Protein AF-A0A373DC33-F1 (afdb_monomer)

Solvent-accessible surface area (backbone atoms only — not comparable to full-atom values): 5002 Å² total; per-residue (Å²): 136,84,75,91,76,71,72,55,47,63,66,56,53,28,50,52,36,42,74,72,74,37,50,45,42,78,53,97,92,30,34,32,36,43,33,72,70,77,43,73,69,56,50,53,50,54,50,47,56,36,48,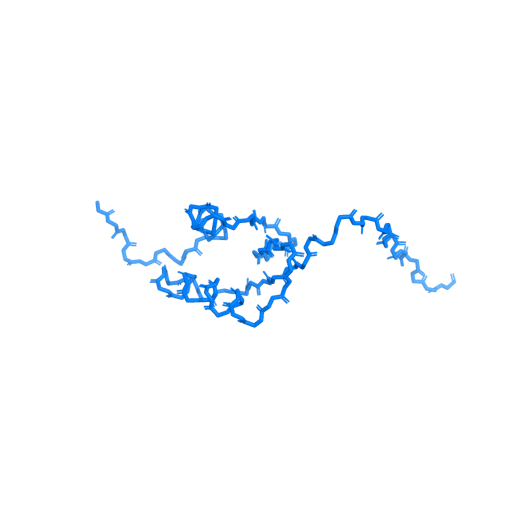75,66,56,38,85,68,75,68,49,76,43,59,49,60,97,63,88,70,82,77,81,76,71,92,65,78,89,129

Structure (mmCIF, N/CA/C/O backbone):
data_AF-A0A373DC33-F1
#
_entry.id   AF-A0A373DC33-F1
#
loop_
_atom_site.group_PDB
_atom_site.id
_atom_site.type_symbol
_atom_site.label_atom_id
_atom_site.label_alt_id
_atom_site.label_comp_id
_atom_site.label_asym_id
_atom_site.label_entity_id
_atom_site.label_seq_id
_atom_site.pdbx_PDB_ins_code
_atom_site.Cartn_x
_atom_site.Cartn_y
_atom_site.Cartn_z
_atom_site.occupancy
_atom_site.B_iso_or_equiv
_atom_site.auth_seq_id
_atom_site.auth_comp_id
_atom_site.auth_asym_id
_atom_site.auth_atom_id
_atom_site.pdbx_PDB_model_num
ATOM 1 N N . MET A 1 1 ? 4.109 -0.938 -26.059 1.00 42.72 1 MET A N 1
ATOM 2 C CA . MET A 1 1 ? 4.779 -2.204 -25.686 1.00 42.72 1 MET A CA 1
ATOM 3 C C . MET A 1 1 ? 5.107 -2.130 -24.203 1.00 42.72 1 MET A C 1
ATOM 5 O O . MET A 1 1 ? 6.015 -1.395 -23.849 1.00 42.72 1 MET A O 1
ATOM 9 N N . TYR A 1 2 ? 4.357 -2.807 -23.331 1.00 41.66 2 TYR A N 1
ATOM 10 C CA . TYR A 1 2 ? 4.712 -2.880 -21.909 1.00 41.66 2 TYR A CA 1
ATOM 11 C C . TYR A 1 2 ? 5.727 -4.011 -21.746 1.00 41.66 2 TYR A C 1
ATOM 13 O O . TYR A 1 2 ? 5.403 -5.177 -21.982 1.00 41.66 2 TYR A O 1
ATOM 21 N N . LYS A 1 3 ? 6.984 -3.664 -21.449 1.00 50.38 3 LYS A N 1
ATOM 22 C CA . LYS A 1 3 ? 8.052 -4.642 -21.230 1.00 50.38 3 LYS A CA 1
ATOM 23 C C . LYS A 1 3 ? 7.728 -5.463 -19.983 1.00 50.38 3 LYS A C 1
ATOM 25 O O . LYS A 1 3 ? 7.830 -5.005 -18.851 1.00 50.38 3 LYS A O 1
ATOM 30 N N . LYS A 1 4 ? 7.335 -6.709 -20.225 1.00 46.56 4 LYS A N 1
ATOM 31 C CA . LYS A 1 4 ? 7.127 -7.769 -19.241 1.00 46.56 4 LYS A CA 1
ATOM 32 C C . LYS A 1 4 ? 8.486 -8.124 -18.617 1.00 46.56 4 LYS A C 1
ATOM 34 O O . LYS A 1 4 ? 9.192 -8.966 -19.158 1.00 46.56 4 LYS A O 1
ATOM 39 N N . GLY A 1 5 ? 8.888 -7.446 -17.539 1.00 50.59 5 GLY A N 1
ATOM 40 C CA . GLY A 1 5 ? 10.122 -7.793 -16.818 1.00 50.59 5 GLY A CA 1
ATOM 41 C C . GLY A 1 5 ? 10.785 -6.695 -15.985 1.00 50.59 5 GLY A C 1
ATOM 42 O O . GLY A 1 5 ? 11.631 -7.022 -15.155 1.00 50.59 5 GLY A O 1
ATOM 43 N N . GLU A 1 6 ? 10.415 -5.424 -16.139 1.00 54.41 6 GLU A N 1
ATOM 44 C CA . GLU A 1 6 ? 10.896 -4.392 -15.216 1.00 54.41 6 GLU A CA 1
ATOM 45 C C . GLU A 1 6 ? 10.128 -4.529 -13.900 1.00 54.41 6 GLU A C 1
ATOM 47 O O . GLU A 1 6 ? 8.923 -4.293 -13.832 1.00 54.41 6 GLU A O 1
ATOM 52 N N . LYS A 1 7 ? 10.817 -5.001 -12.852 1.00 63.19 7 LYS A N 1
ATOM 53 C CA . LYS A 1 7 ? 10.308 -4.933 -11.479 1.00 63.19 7 LYS A CA 1
ATOM 54 C C . LYS A 1 7 ? 9.844 -3.499 -11.250 1.00 63.19 7 LYS A C 1
ATOM 56 O O . LYS A 1 7 ? 10.659 -2.589 -11.363 1.00 63.19 7 LYS A O 1
ATOM 61 N N . MET A 1 8 ? 8.559 -3.320 -10.953 1.00 71.62 8 MET A N 1
ATOM 62 C CA . MET A 1 8 ? 7.970 -2.002 -10.751 1.00 71.62 8 MET A CA 1
ATOM 63 C C . MET A 1 8 ? 8.838 -1.166 -9.804 1.00 71.62 8 MET A C 1
ATOM 65 O O . MET A 1 8 ? 9.131 -1.586 -8.679 1.00 71.62 8 MET A O 1
ATOM 69 N N . SER A 1 9 ? 9.273 0.001 -10.277 1.00 81.56 9 SER A N 1
ATOM 70 C CA . SER A 1 9 ? 10.107 0.907 -9.494 1.00 81.56 9 SER A CA 1
ATOM 71 C C . SER A 1 9 ? 9.324 1.493 -8.321 1.00 81.56 9 SER A C 1
ATOM 73 O O . SER A 1 9 ? 8.098 1.590 -8.328 1.00 81.56 9 SER A O 1
ATOM 75 N N . LYS A 1 10 ? 10.049 1.922 -7.287 1.00 85.19 10 LYS A N 1
ATOM 76 C CA . LYS A 1 10 ? 9.462 2.566 -6.098 1.00 85.19 10 LYS A CA 1
ATOM 77 C C . LYS A 1 10 ? 8.663 3.819 -6.478 1.00 85.19 10 LYS A C 1
ATOM 79 O O . LYS A 1 10 ? 7.632 4.099 -5.881 1.00 85.19 10 LYS A O 1
ATOM 84 N N . GLU A 1 11 ? 9.122 4.536 -7.496 1.00 85.81 11 GLU A N 1
ATOM 85 C CA . GLU A 1 11 ? 8.473 5.734 -8.033 1.00 85.81 11 GLU A CA 1
ATOM 86 C C . GLU A 1 11 ? 7.146 5.412 -8.726 1.00 85.81 11 GLU A C 1
ATOM 88 O O . GLU A 1 11 ? 6.150 6.092 -8.505 1.00 85.81 11 GLU A O 1
ATOM 93 N N . GLU A 1 12 ? 7.096 4.327 -9.497 1.00 87.19 12 GLU A N 1
ATOM 94 C CA . GLU A 1 12 ? 5.869 3.832 -10.131 1.00 87.19 12 GLU A CA 1
ATOM 95 C C . GLU A 1 12 ? 4.832 3.422 -9.075 1.00 87.19 12 GLU A C 1
ATOM 97 O O . GLU A 1 12 ? 3.658 3.771 -9.165 1.00 87.19 12 GLU A O 1
ATOM 102 N N . ALA A 1 13 ? 5.277 2.751 -8.011 1.00 85.69 13 ALA A N 1
ATOM 103 C CA . ALA A 1 13 ? 4.430 2.407 -6.874 1.00 85.69 13 ALA A CA 1
ATOM 104 C C . ALA A 1 13 ? 3.856 3.653 -6.170 1.00 85.69 13 ALA A C 1
ATOM 106 O O . ALA A 1 13 ? 2.675 3.676 -5.824 1.00 85.69 13 ALA A O 1
ATOM 107 N N . VAL A 1 14 ? 4.654 4.713 -5.993 1.00 88.81 14 VAL A N 1
ATOM 108 C CA . VAL A 1 14 ? 4.173 6.000 -5.456 1.00 88.81 14 VAL A CA 1
ATOM 109 C C . VAL A 1 14 ? 3.144 6.640 -6.386 1.00 88.81 14 VAL A C 1
ATOM 111 O O . VAL A 1 14 ? 2.115 7.122 -5.907 1.00 88.81 14 VAL A O 1
ATOM 114 N N . GLN A 1 15 ? 3.386 6.623 -7.697 1.00 89.62 15 GLN A N 1
ATOM 115 C CA . GLN A 1 15 ? 2.448 7.157 -8.683 1.00 89.62 15 GLN A CA 1
ATOM 116 C C . GLN A 1 15 ? 1.120 6.396 -8.669 1.00 89.62 15 GLN A C 1
ATOM 118 O O . GLN A 1 15 ? 0.071 7.031 -8.672 1.00 89.62 15 GLN A O 1
ATOM 123 N N . LEU A 1 16 ? 1.136 5.064 -8.563 1.00 88.75 16 LEU A N 1
ATOM 124 C CA . LEU A 1 16 ? -0.088 4.264 -8.451 1.00 88.75 16 LEU A CA 1
ATOM 125 C C . LEU A 1 16 ? -0.904 4.595 -7.210 1.00 88.75 16 LEU A C 1
ATOM 127 O O . LEU A 1 16 ? -2.1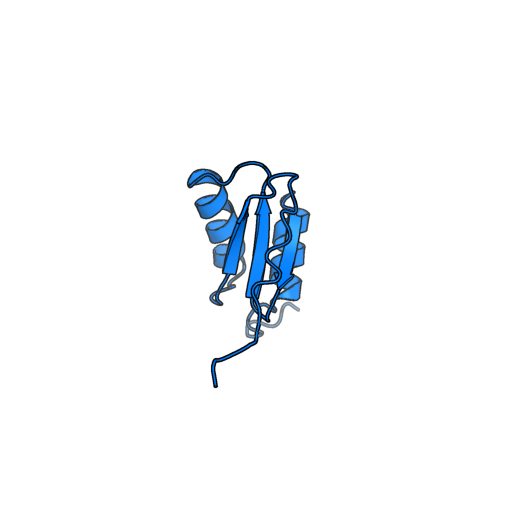23 4.731 -7.281 1.00 88.75 16 LEU A O 1
ATOM 131 N N . LEU A 1 17 ? -0.234 4.716 -6.066 1.00 87.88 17 LEU A N 1
ATOM 132 C CA . LEU A 1 17 ? -0.892 5.090 -4.822 1.00 87.88 17 LEU A CA 1
ATOM 133 C C . LEU A 1 17 ? -1.492 6.49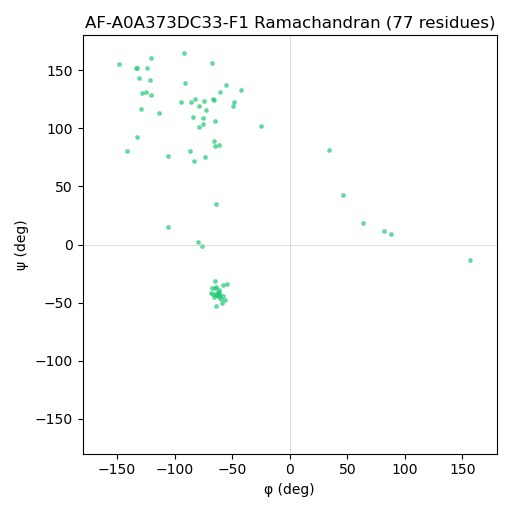3 -4.940 1.00 87.88 17 LEU A C 1
ATOM 135 O O . LEU A 1 17 ? -2.656 6.682 -4.599 1.00 87.88 17 LEU A O 1
ATOM 139 N N . THR A 1 18 ? -0.749 7.432 -5.528 1.00 88.88 18 THR A N 1
ATOM 140 C CA . THR A 1 18 ? -1.222 8.794 -5.815 1.00 88.88 18 THR A CA 1
ATOM 141 C C . THR A 1 18 ? -2.425 8.801 -6.759 1.00 88.88 18 THR A C 1
ATOM 143 O O . THR A 1 18 ? -3.415 9.474 -6.477 1.00 88.88 18 THR A O 1
ATOM 146 N N . ALA A 1 19 ? -2.403 7.993 -7.821 1.00 88.00 19 ALA A N 1
ATOM 147 C CA . ALA A 1 19 ? -3.520 7.826 -8.749 1.00 88.00 19 ALA A CA 1
ATOM 148 C C . ALA A 1 19 ? -4.754 7.195 -8.081 1.00 88.00 19 ALA A C 1
ATOM 150 O O . ALA A 1 19 ? -5.885 7.525 -8.427 1.00 88.00 19 ALA A O 1
ATOM 151 N N . ALA A 1 20 ? -4.548 6.327 -7.088 1.00 84.31 20 ALA A N 1
ATOM 152 C CA . ALA A 1 20 ? -5.607 5.748 -6.267 1.00 84.31 20 ALA A CA 1
ATOM 153 C C . ALA A 1 20 ? -6.115 6.691 -5.153 1.00 84.31 20 ALA A C 1
ATOM 155 O O . ALA A 1 20 ? -6.979 6.296 -4.371 1.00 84.31 20 ALA A O 1
ATOM 156 N N . GLY A 1 21 ? -5.595 7.923 -5.068 1.00 84.69 21 GLY A N 1
ATOM 157 C CA . GLY A 1 21 ? -5.996 8.931 -4.081 1.00 84.69 21 GLY A CA 1
ATOM 158 C C . GLY A 1 21 ? -5.241 8.865 -2.748 1.00 84.69 21 GLY A C 1
ATOM 159 O O . GLY A 1 21 ? -5.598 9.570 -1.805 1.00 84.69 21 GLY A O 1
ATOM 160 N N . TYR A 1 22 ? -4.192 8.048 -2.651 1.00 85.50 22 TYR A N 1
ATOM 161 C CA . TYR A 1 22 ? -3.325 7.959 -1.477 1.00 85.50 22 TYR A CA 1
ATOM 162 C C . TYR A 1 22 ? -2.149 8.920 -1.596 1.00 85.50 22 TYR A C 1
ATOM 164 O 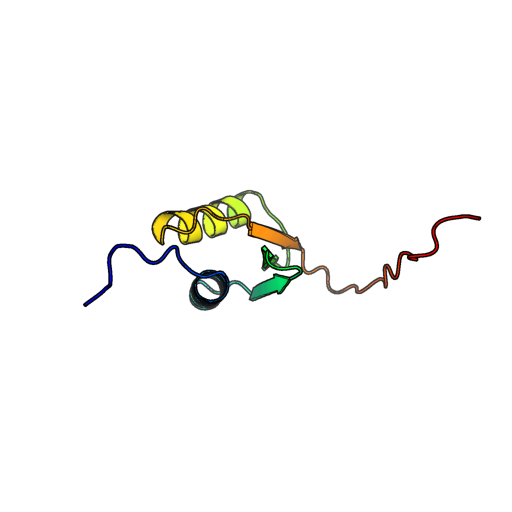O . TYR A 1 22 ? -1.492 8.991 -2.628 1.00 85.50 22 TYR A O 1
ATOM 172 N N . LYS A 1 23 ? -1.777 9.594 -0.507 1.00 87.00 23 LYS A N 1
ATOM 173 C CA . LYS A 1 23 ? -0.481 10.282 -0.469 1.00 87.00 23 LYS A CA 1
ATOM 174 C C . LYS A 1 23 ? 0.600 9.219 -0.317 1.00 87.00 23 LYS A C 1
ATOM 176 O O . LYS A 1 23 ? 0.557 8.471 0.643 1.00 87.00 23 LYS A O 1
ATOM 181 N N . ALA A 1 24 ? 1.579 9.132 -1.206 1.00 87.94 24 ALA A N 1
ATOM 182 C CA . ALA A 1 24 ? 2.712 8.222 -1.038 1.00 87.94 24 ALA A CA 1
ATOM 183 C C . ALA A 1 24 ? 4.030 8.934 -1.332 1.00 87.94 24 ALA A C 1
ATOM 185 O O . ALA A 1 24 ? 4.066 9.904 -2.082 1.00 87.94 24 ALA A O 1
ATOM 186 N N . LYS A 1 25 ? 5.115 8.476 -0.710 1.00 89.69 25 LYS A N 1
ATOM 187 C CA . LYS A 1 25 ? 6.468 8.979 -0.962 1.00 89.69 25 LYS A CA 1
ATOM 188 C C . LYS A 1 25 ? 7.500 7.877 -0.778 1.00 89.69 25 LYS A C 1
ATOM 190 O O . LYS A 1 25 ? 7.265 6.944 -0.018 1.00 89.69 25 LYS A O 1
ATOM 195 N N . VAL A 1 26 ? 8.655 7.999 -1.423 1.00 86.88 26 VAL A N 1
ATOM 196 C CA . VAL A 1 26 ? 9.799 7.125 -1.137 1.00 86.88 26 VAL A CA 1
ATOM 197 C C . VAL A 1 26 ? 10.585 7.727 0.031 1.00 86.88 26 VAL A C 1
ATOM 199 O O . VAL A 1 26 ? 11.007 8.876 -0.036 1.00 86.88 26 VAL A O 1
ATOM 202 N N . GLU A 1 27 ? 10.769 6.974 1.113 1.00 81.00 27 GLU A N 1
ATOM 203 C CA . GLU A 1 27 ? 11.573 7.354 2.282 1.00 81.00 27 GLU A CA 1
ATOM 204 C C . GLU A 1 27 ? 12.563 6.227 2.574 1.00 81.00 27 GLU A C 1
ATOM 206 O O . GLU A 1 27 ? 12.174 5.064 2.579 1.00 81.00 27 GLU A O 1
ATOM 211 N N . ASN A 1 28 ? 13.847 6.553 2.752 1.00 82.50 28 ASN A N 1
ATOM 212 C CA . ASN A 1 28 ? 14.915 5.568 2.972 1.00 82.50 28 ASN A CA 1
ATOM 213 C C . ASN A 1 28 ? 14.857 4.380 1.983 1.00 82.50 28 ASN A C 1
ATOM 215 O O . ASN A 1 28 ? 14.976 3.216 2.346 1.00 82.50 28 ASN A O 1
ATOM 219 N N . SER A 1 29 ? 14.610 4.655 0.696 1.00 80.19 29 SER A N 1
ATOM 220 C CA . SER A 1 29 ? 14.482 3.600 -0.318 1.00 80.19 29 SER A CA 1
ATOM 221 C C . SER A 1 29 ? 13.295 2.629 -0.114 1.00 80.19 29 SER A C 1
ATOM 223 O O . SER A 1 29 ? 13.267 1.565 -0.732 1.00 80.19 29 SER A O 1
ATOM 225 N N . VAL A 1 30 ? 12.284 2.990 0.673 1.00 82.50 30 VAL A N 1
ATOM 226 C CA . VAL A 1 30 ? 11.039 2.233 0.882 1.00 82.50 30 VAL A CA 1
ATOM 227 C C . VAL A 1 30 ? 9.848 3.108 0.491 1.00 82.50 30 VAL A C 1
ATOM 229 O O . VAL A 1 30 ? 9.845 4.313 0.731 1.00 82.50 30 VAL A O 1
ATOM 232 N N . VAL A 1 31 ? 8.825 2.530 -0.141 1.00 88.19 31 VAL A N 1
ATOM 233 C CA . VAL A 1 31 ? 7.596 3.267 -0.482 1.00 88.19 31 VAL A CA 1
ATOM 234 C C . VAL A 1 31 ? 6.728 3.388 0.762 1.00 88.19 31 VAL A C 1
ATOM 236 O O . VAL A 1 31 ? 6.305 2.375 1.307 1.00 88.19 31 VAL A O 1
ATOM 239 N N . ILE A 1 32 ? 6.449 4.612 1.201 1.00 88.38 32 ILE A N 1
ATOM 240 C CA . ILE A 1 32 ? 5.626 4.914 2.371 1.00 88.38 32 ILE A CA 1
ATOM 241 C C . ILE A 1 32 ? 4.335 5.604 1.929 1.00 88.38 32 ILE A C 1
ATOM 243 O O . ILE A 1 32 ? 4.358 6.749 1.474 1.00 88.38 32 ILE A O 1
ATOM 247 N N . ALA A 1 33 ? 3.198 4.929 2.103 1.00 87.94 33 ALA A N 1
ATOM 248 C CA . ALA A 1 33 ? 1.882 5.537 1.929 1.00 87.94 33 ALA A CA 1
ATOM 249 C C . ALA A 1 33 ? 1.486 6.302 3.203 1.00 87.94 33 ALA A C 1
ATOM 251 O O . ALA A 1 33 ? 1.491 5.751 4.297 1.00 87.94 33 ALA A O 1
ATOM 252 N N . ARG A 1 34 ? 1.157 7.581 3.074 1.00 86.75 34 ARG A N 1
ATOM 253 C CA . ARG A 1 34 ? 0.641 8.468 4.115 1.00 86.75 34 ARG A CA 1
ATOM 254 C C . ARG A 1 34 ? -0.886 8.487 4.074 1.00 86.75 34 ARG A C 1
ATOM 256 O O . ARG A 1 34 ? -1.479 8.838 3.057 1.00 86.75 34 ARG A O 1
ATOM 263 N N . VAL A 1 35 ? -1.513 8.138 5.191 1.00 83.56 35 VAL A N 1
ATOM 264 C CA . VAL A 1 35 ? -2.979 8.105 5.353 1.00 83.56 35 VAL A CA 1
ATOM 265 C C . VAL A 1 35 ? -3.376 8.832 6.625 1.00 83.56 35 VAL A C 1
ATOM 267 O O . VAL A 1 35 ? -2.664 8.733 7.609 1.00 83.56 35 VAL A O 1
ATOM 270 N N . GLU A 1 36 ? -4.490 9.554 6.635 1.00 79.88 36 GLU A N 1
ATOM 271 C CA . GLU A 1 36 ? -4.900 10.350 7.805 1.00 79.88 36 GLU A CA 1
ATOM 272 C C . GLU A 1 36 ? -5.227 9.482 9.031 1.00 79.88 36 GLU A C 1
ATOM 274 O O . GLU A 1 36 ? -4.859 9.817 10.150 1.00 79.88 36 GLU A O 1
ATOM 279 N N . ASN A 1 37 ? -5.850 8.324 8.802 1.00 82.12 37 ASN A N 1
ATOM 280 C CA . ASN A 1 37 ? -6.070 7.290 9.807 1.00 82.12 37 ASN A CA 1
ATOM 281 C C . ASN A 1 37 ? -5.584 5.954 9.250 1.00 82.12 37 ASN A C 1
ATOM 283 O O . ASN A 1 37 ? -6.115 5.454 8.250 1.00 82.12 37 ASN A O 1
ATOM 287 N N . PHE A 1 38 ? -4.572 5.361 9.883 1.00 82.06 38 PHE A N 1
ATOM 288 C CA . PHE A 1 38 ? -4.105 4.044 9.489 1.00 82.06 38 PHE A CA 1
ATOM 289 C C . PHE A 1 38 ? -5.125 2.994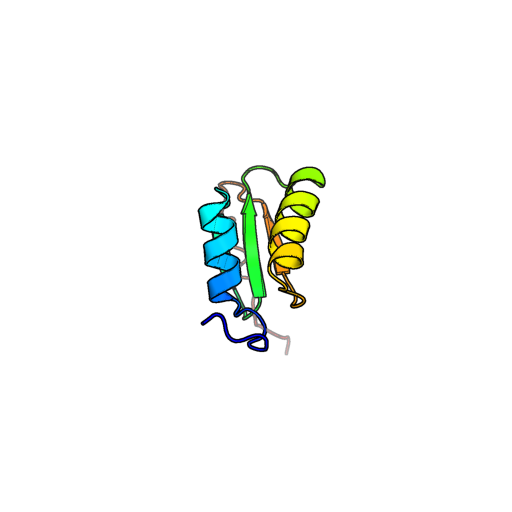 9.919 1.00 82.06 38 PHE A C 1
ATOM 291 O O . PHE A 1 38 ? -5.348 2.743 11.101 1.00 82.06 38 PHE A O 1
ATOM 298 N N . THR A 1 39 ? -5.727 2.326 8.938 1.00 82.12 39 THR A N 1
ATOM 299 C CA . THR A 1 39 ? -6.607 1.186 9.194 1.00 82.12 39 THR A CA 1
ATOM 300 C C . THR A 1 39 ? -6.122 -0.037 8.433 1.00 82.12 39 THR A C 1
ATOM 302 O O . THR A 1 39 ? -5.544 0.066 7.347 1.00 82.12 39 THR A O 1
ATOM 305 N N . LYS A 1 40 ? -6.413 -1.229 8.969 1.00 86.19 40 LYS A N 1
ATOM 306 C CA . LYS A 1 40 ? -6.120 -2.502 8.288 1.00 86.19 40 LYS A CA 1
ATOM 307 C C . LYS A 1 40 ? -6.732 -2.548 6.882 1.00 86.19 40 LYS A C 1
ATOM 309 O O . LYS A 1 40 ? -6.114 -3.072 5.963 1.00 86.19 40 LYS A O 1
ATOM 314 N N . LYS A 1 41 ? -7.903 -1.928 6.701 1.00 87.19 41 LYS A N 1
ATOM 315 C CA . LYS A 1 41 ? -8.600 -1.833 5.414 1.00 87.19 41 LYS A CA 1
ATOM 316 C C . LYS A 1 41 ? -7.807 -1.025 4.384 1.00 87.19 41 LYS A C 1
ATOM 318 O O . LYS A 1 41 ? -7.695 -1.451 3.238 1.00 87.19 41 LYS A O 1
ATOM 323 N N . GLU A 1 42 ? -7.229 0.105 4.788 1.00 84.31 42 GLU A N 1
ATOM 324 C CA . GLU A 1 42 ? -6.367 0.901 3.906 1.00 84.31 42 GLU A CA 1
ATOM 325 C C . GLU A 1 42 ? -5.066 0.158 3.590 1.00 84.31 42 GLU A C 1
ATOM 327 O O . GLU A 1 42 ? -4.629 0.153 2.440 1.00 84.31 42 GLU A O 1
ATOM 332 N N . PHE A 1 43 ? -4.503 -0.568 4.562 1.00 86.25 43 PHE A N 1
ATOM 333 C CA . PHE A 1 43 ? -3.343 -1.423 4.315 1.00 86.25 43 PHE A CA 1
ATOM 334 C C . PHE A 1 43 ? -3.605 -2.502 3.270 1.00 86.25 43 PHE A C 1
ATOM 336 O O . PHE A 1 43 ? -2.811 -2.669 2.346 1.00 86.25 43 PHE A O 1
ATOM 343 N N . GLU A 1 44 ? -4.730 -3.206 3.368 1.00 88.81 44 GLU A N 1
ATOM 344 C CA . GLU A 1 44 ? -5.090 -4.221 2.381 1.00 88.81 44 GLU A CA 1
ATOM 345 C C . GLU A 1 44 ? -5.335 -3.633 0.990 1.00 88.81 44 GLU A C 1
ATOM 347 O O . GLU A 1 44 ? -4.930 -4.249 0.005 1.00 88.81 44 GLU A O 1
ATOM 352 N N . LYS A 1 45 ? -5.923 -2.434 0.884 1.00 88.75 45 LYS A N 1
ATOM 353 C CA . LYS A 1 45 ? -6.090 -1.743 -0.404 1.00 88.75 45 LYS A CA 1
ATOM 354 C C . LYS A 1 45 ? -4.752 -1.369 -1.032 1.00 88.75 45 LYS A C 1
ATOM 356 O O . LYS A 1 45 ? -4.505 -1.753 -2.170 1.00 88.75 45 LYS A O 1
ATOM 361 N N . VAL A 1 46 ? -3.883 -0.680 -0.290 1.00 86.38 46 VAL A N 1
ATOM 362 C CA . VAL A 1 46 ? -2.534 -0.294 -0.741 1.00 86.38 46 VAL A CA 1
ATOM 363 C C . VAL A 1 46 ? -1.745 -1.530 -1.160 1.00 86.38 46 VAL A C 1
ATOM 365 O O . VAL A 1 46 ? -1.211 -1.583 -2.266 1.00 86.38 46 VAL A O 1
ATOM 368 N N . ARG A 1 47 ? -1.761 -2.579 -0.329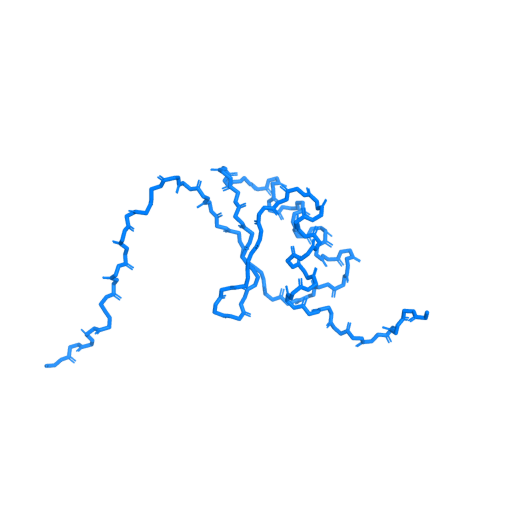 1.00 87.69 47 ARG A N 1
ATOM 369 C CA . ARG A 1 47 ? -1.143 -3.869 -0.649 1.00 87.69 47 ARG A CA 1
ATOM 370 C C . ARG A 1 47 ? -1.711 -4.469 -1.930 1.00 87.69 47 ARG A C 1
ATOM 372 O O . ARG A 1 47 ? -0.947 -4.991 -2.733 1.00 87.69 47 ARG A O 1
ATOM 379 N N . LYS A 1 48 ? -3.034 -4.441 -2.112 1.00 89.56 48 LYS A N 1
ATOM 380 C CA . LYS A 1 48 ? -3.697 -5.006 -3.291 1.00 89.56 48 LYS A CA 1
ATOM 381 C C . LYS A 1 48 ? -3.319 -4.241 -4.556 1.00 89.56 48 LYS A C 1
ATOM 383 O O . LYS A 1 48 ? -2.964 -4.895 -5.522 1.00 89.56 48 LYS A O 1
ATOM 388 N N . ILE A 1 49 ? -3.316 -2.907 -4.524 1.00 88.19 49 ILE A N 1
ATOM 389 C CA . ILE A 1 49 ? -2.907 -2.048 -5.650 1.00 88.19 49 ILE A CA 1
ATOM 390 C C . ILE A 1 49 ? -1.460 -2.353 -6.055 1.00 88.19 49 ILE A C 1
ATOM 392 O O . ILE A 1 49 ? -1.183 -2.628 -7.218 1.00 88.19 49 ILE A O 1
ATOM 396 N N . LEU A 1 50 ? -0.547 -2.373 -5.079 1.00 85.81 50 LEU A N 1
ATOM 397 C CA . LEU A 1 50 ? 0.865 -2.673 -5.316 1.00 85.81 50 LEU A CA 1
ATOM 398 C C . LEU A 1 50 ? 1.065 -4.095 -5.857 1.00 85.81 50 LEU A C 1
ATOM 400 O O . LEU A 1 50 ? 1.805 -4.296 -6.816 1.00 85.81 50 LEU A O 1
ATOM 404 N N . LYS A 1 51 ? 0.372 -5.082 -5.282 1.00 86.94 51 LYS A N 1
ATOM 405 C CA . LYS A 1 51 ? 0.462 -6.482 -5.710 1.00 86.94 51 LYS A CA 1
ATOM 406 C C . LYS A 1 51 ? -0.100 -6.698 -7.116 1.00 86.94 51 LYS A C 1
ATOM 408 O O . LYS A 1 51 ? 0.509 -7.435 -7.885 1.00 86.94 51 LYS A O 1
ATOM 413 N N . ASP A 1 52 ? -1.234 -6.079 -7.436 1.00 86.56 52 ASP A N 1
ATOM 414 C CA . ASP A 1 52 ? -1.876 -6.151 -8.756 1.00 86.56 52 ASP A CA 1
ATOM 415 C C . ASP A 1 52 ? -0.959 -5.578 -9.843 1.00 86.56 52 ASP A C 1
ATOM 417 O O . ASP A 1 52 ? -0.774 -6.176 -10.899 1.00 86.56 52 ASP A O 1
ATOM 421 N N . ALA A 1 53 ? -0.254 -4.498 -9.509 1.00 82.12 53 ALA A N 1
ATOM 422 C CA . ALA A 1 53 ? 0.757 -3.898 -10.366 1.00 82.12 53 ALA A CA 1
ATOM 423 C C . ALA A 1 53 ? 2.104 -4.650 -10.413 1.00 82.12 53 ALA A C 1
ATOM 425 O O . ALA A 1 53 ? 3.022 -4.243 -11.124 1.00 82.12 53 ALA A O 1
ATOM 426 N N . GLY A 1 54 ? 2.256 -5.746 -9.664 1.00 82.00 54 GLY A N 1
ATOM 427 C CA . GLY A 1 54 ? 3.480 -6.552 -9.640 1.00 82.00 54 GLY A CA 1
ATOM 428 C C . GLY A 1 54 ? 4.599 -6.015 -8.738 1.00 82.00 54 GLY A C 1
ATOM 429 O O . GLY A 1 54 ? 5.721 -6.530 -8.781 1.00 82.00 54 GLY A O 1
ATOM 430 N N . TYR A 1 55 ? 4.319 -5.026 -7.883 1.00 83.44 55 TYR A N 1
ATOM 431 C CA . TYR A 1 55 ? 5.254 -4.538 -6.871 1.00 83.44 55 TYR A CA 1
ATOM 432 C C . TY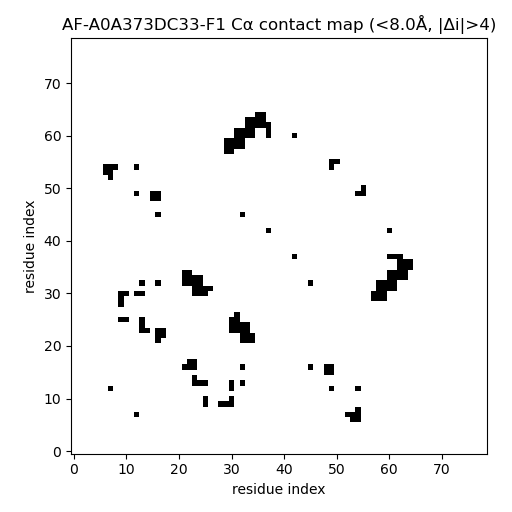R A 1 55 ? 5.338 -5.527 -5.696 1.00 83.44 55 TYR A C 1
ATOM 434 O O . TYR A 1 55 ? 4.457 -5.597 -4.841 1.00 83.44 55 TYR A O 1
ATOM 442 N N . ASN A 1 56 ? 6.427 -6.299 -5.652 1.00 75.50 56 ASN A N 1
ATOM 443 C CA . ASN A 1 56 ? 6.731 -7.262 -4.581 1.00 75.50 56 ASN A CA 1
ATOM 444 C C . ASN A 1 56 ? 7.840 -6.778 -3.628 1.00 75.50 56 ASN A C 1
ATOM 446 O O . ASN A 1 56 ? 8.432 -7.575 -2.905 1.00 75.50 56 ASN A O 1
ATOM 450 N N . SER A 1 57 ? 8.169 -5.487 -3.659 1.00 77.81 57 SER A N 1
ATOM 451 C CA . SER A 1 57 ? 9.199 -4.902 -2.797 1.00 77.81 57 SER A CA 1
ATOM 452 C C . SER A 1 57 ? 8.586 -4.374 -1.492 1.00 77.81 57 SER A C 1
ATOM 454 O O . SER A 1 57 ? 7.368 -4.237 -1.373 1.00 77.81 57 SER A O 1
ATOM 456 N N . SER A 1 58 ? 9.426 -4.096 -0.493 1.00 80.44 58 SER A N 1
ATOM 457 C CA . SER A 1 58 ? 8.976 -3.571 0.799 1.00 80.44 58 SER A CA 1
ATOM 458 C C . SER A 1 58 ? 8.260 -2.230 0.642 1.00 80.44 58 SER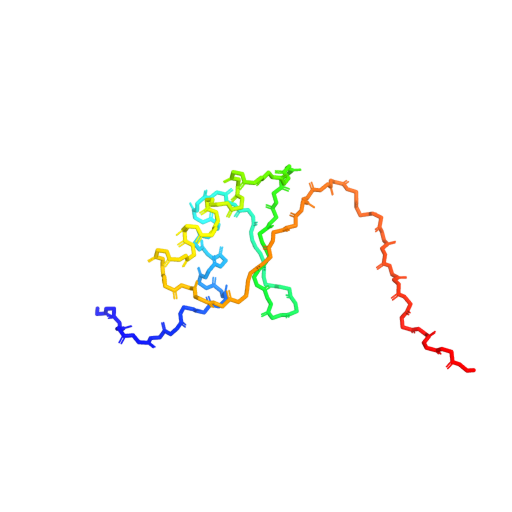 A C 1
ATOM 460 O O . SER A 1 58 ? 8.780 -1.307 0.013 1.00 80.44 58 SER A O 1
ATOM 462 N N . PHE A 1 59 ? 7.091 -2.119 1.267 1.00 86.31 59 PHE A N 1
ATOM 463 C CA . PHE A 1 59 ? 6.346 -0.875 1.418 1.00 86.31 59 PHE A CA 1
ATOM 464 C C . PHE A 1 59 ? 5.897 -0.722 2.871 1.00 86.31 59 PHE A C 1
ATOM 466 O O . PHE A 1 59 ? 5.686 -1.706 3.582 1.00 86.31 59 PHE A O 1
ATOM 473 N N . GLY A 1 60 ? 5.746 0.522 3.301 1.00 85.38 60 GLY A N 1
ATOM 474 C CA . GLY A 1 60 ? 5.192 0.895 4.590 1.00 85.38 60 GLY A CA 1
ATOM 475 C C . GLY A 1 60 ? 3.957 1.762 4.412 1.00 85.38 60 GLY A C 1
ATOM 476 O O . GLY A 1 60 ? 3.738 2.381 3.369 1.00 85.38 60 GLY A O 1
ATOM 477 N N . ILE A 1 61 ? 3.143 1.826 5.456 1.00 86.06 61 ILE A N 1
ATOM 478 C CA . ILE A 1 61 ? 2.081 2.819 5.566 1.00 86.06 61 ILE A CA 1
ATOM 479 C C . ILE A 1 61 ? 2.305 3.548 6.876 1.00 86.06 61 ILE A C 1
ATOM 481 O O . ILE A 1 61 ? 2.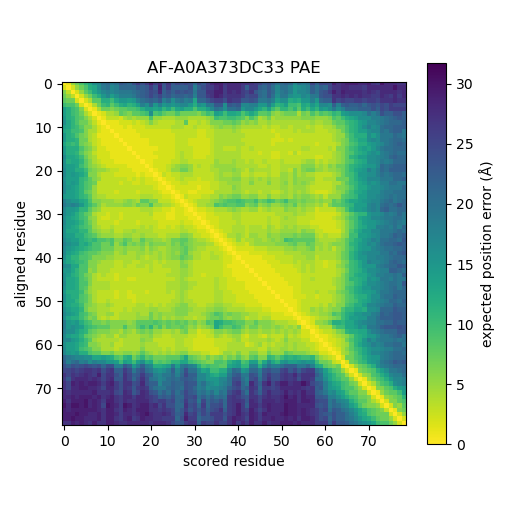536 2.921 7.907 1.00 86.06 61 ILE A O 1
ATOM 485 N N . LYS A 1 62 ? 2.282 4.871 6.813 1.00 84.69 62 LYS A N 1
ATOM 486 C CA . LYS A 1 62 ? 2.497 5.753 7.948 1.00 84.69 62 LYS A CA 1
ATOM 487 C C . LYS A 1 62 ? 1.255 6.608 8.120 1.00 84.69 62 LYS A C 1
ATOM 489 O O . LYS A 1 62 ? 0.775 7.219 7.166 1.00 84.69 62 LYS A O 1
ATOM 494 N N . GLU A 1 63 ? 0.725 6.635 9.331 1.00 84.31 63 GLU A N 1
ATOM 495 C CA . GLU A 1 63 ? -0.362 7.543 9.665 1.00 84.31 63 GLU A CA 1
ATOM 496 C C . GLU A 1 63 ? 0.159 8.986 9.612 1.00 84.31 63 GLU A C 1
ATOM 498 O O . GLU A 1 63 ? 1.162 9.331 10.238 1.00 84.31 63 GLU A O 1
ATOM 503 N N . TRP A 1 64 ? -0.503 9.826 8.826 1.00 72.25 64 TRP A N 1
ATOM 504 C CA . TRP A 1 64 ? -0.350 11.268 8.817 1.00 72.25 64 TRP A CA 1
ATOM 505 C C . TRP A 1 64 ? -1.215 11.828 9.943 1.00 72.25 64 TRP A C 1
ATOM 507 O O . TRP A 1 64 ? -2.254 12.441 9.712 1.00 72.25 64 TRP A O 1
ATOM 517 N N . LYS A 1 65 ? -0.783 11.605 11.186 1.00 60.69 65 LYS A N 1
ATOM 518 C CA . LYS A 1 65 ? -1.191 12.483 12.279 1.00 60.69 65 LYS A CA 1
ATOM 519 C C . LYS A 1 65 ? -0.566 13.836 11.986 1.00 60.69 65 LYS A C 1
ATOM 521 O O . LYS A 1 65 ? 0.644 13.904 11.790 1.00 60.69 65 LYS A O 1
ATOM 526 N N . GLY A 1 66 ? -1.372 14.889 11.918 1.00 54.31 66 GLY A N 1
ATOM 527 C CA . GLY A 1 66 ? -0.934 16.272 11.694 1.00 54.31 66 GLY A CA 1
ATOM 528 C C . GLY A 1 66 ? -0.057 16.859 12.809 1.00 54.31 66 GLY A C 1
ATOM 529 O O . GLY A 1 66 ? -0.166 18.041 13.096 1.00 54.31 66 GLY A O 1
ATOM 530 N N . GLU A 1 67 ? 0.798 16.057 13.439 1.00 44.12 67 GLU A N 1
ATOM 531 C CA . GLU A 1 67 ? 1.702 16.452 14.505 1.00 44.12 67 GLU A CA 1
ATOM 532 C C . GLU A 1 67 ? 3.095 15.887 14.188 1.00 44.12 67 GLU A C 1
ATOM 534 O O . GLU A 1 67 ? 3.440 14.751 14.518 1.00 44.12 67 GLU A O 1
ATOM 539 N N . GLU A 1 68 ? 3.911 16.697 13.511 1.00 46.12 68 GLU A N 1
ATOM 540 C CA . GLU A 1 68 ? 5.361 16.632 13.670 1.00 46.12 68 GLU A CA 1
ATOM 541 C C . GLU A 1 68 ? 5.674 16.958 15.137 1.00 46.12 68 GLU A C 1
ATOM 543 O O . GLU A 1 68 ? 5.977 18.092 15.495 1.00 46.12 68 GLU A O 1
ATOM 548 N N . LYS A 1 69 ? 5.635 15.954 16.014 1.00 45.91 69 LYS A N 1
ATOM 549 C CA . LYS A 1 69 ? 6.630 15.935 17.080 1.00 45.91 69 LYS A CA 1
ATOM 550 C C . LYS A 1 69 ? 7.905 15.408 16.455 1.00 45.91 69 LYS A C 1
ATOM 552 O O . LYS A 1 69 ? 8.031 14.219 16.180 1.00 45.91 69 LYS A O 1
ATOM 557 N N . ASN A 1 70 ? 8.785 16.361 16.155 1.00 52.06 70 ASN A N 1
ATOM 558 C CA . ASN A 1 70 ? 10.226 16.193 16.041 1.00 52.06 70 ASN A CA 1
ATOM 559 C C . ASN A 1 70 ? 10.685 14.988 16.880 1.00 52.06 70 ASN A C 1
ATOM 561 O O . ASN A 1 70 ? 10.780 15.077 18.099 1.00 52.06 70 ASN A O 1
ATOM 565 N N . VAL A 1 71 ? 10.939 13.856 16.230 1.00 49.75 71 VAL A N 1
ATOM 566 C CA . VAL A 1 71 ? 11.820 12.829 16.782 1.00 49.75 71 VAL A CA 1
ATOM 567 C C . VAL A 1 71 ? 13.098 12.955 15.976 1.00 49.75 71 VAL A C 1
ATOM 569 O O . VAL A 1 71 ? 13.355 12.236 15.014 1.00 49.75 71 VAL A O 1
ATOM 572 N N . GLN A 1 72 ? 13.831 14.004 16.330 1.00 47.06 72 GLN A N 1
ATOM 573 C CA . GLN A 1 72 ? 15.267 14.074 16.177 1.00 47.06 72 GLN A CA 1
ATOM 574 C C . GLN A 1 72 ? 15.827 13.150 17.268 1.00 47.06 72 GLN A C 1
ATOM 576 O O . GLN A 1 72 ? 16.238 13.622 18.318 1.00 47.06 72 GLN A O 1
ATOM 581 N N . ASP A 1 73 ? 15.739 11.831 17.075 1.00 45.62 73 ASP A N 1
ATOM 582 C CA . ASP A 1 73 ? 16.437 10.881 17.951 1.00 45.62 73 ASP A CA 1
ATOM 583 C C . ASP A 1 73 ? 17.846 10.708 17.387 1.00 45.62 73 ASP A C 1
ATOM 585 O O . ASP A 1 73 ? 18.117 9.881 16.519 1.00 45.62 73 ASP A O 1
ATOM 589 N N . GLU A 1 74 ? 18.660 11.703 17.733 1.00 45.59 74 GLU A N 1
ATOM 590 C CA . GLU A 1 74 ? 19.982 11.511 18.316 1.00 45.59 74 GLU A CA 1
ATOM 591 C C . GLU A 1 74 ? 20.749 10.270 17.824 1.00 45.59 74 GLU A C 1
ATOM 593 O O . GLU A 1 74 ? 20.889 9.261 18.512 1.00 45.59 74 GLU A O 1
ATOM 598 N N . GLU A 1 75 ? 21.379 10.395 16.652 1.00 50.22 75 GLU A N 1
ATOM 599 C CA . GLU A 1 75 ? 22.697 9.788 16.482 1.00 50.22 75 GLU A CA 1
ATOM 600 C C . GLU A 1 75 ? 23.650 10.509 17.443 1.00 50.22 75 GLU A C 1
ATOM 602 O O . GLU A 1 75 ? 24.310 11.482 17.097 1.00 50.22 75 GLU A O 1
ATOM 607 N N . SER A 1 76 ? 23.681 10.051 18.688 1.00 45.97 76 SER A N 1
ATOM 608 C CA . SER A 1 76 ? 24.881 10.137 19.500 1.00 45.97 76 SER A CA 1
ATOM 609 C C . SER A 1 76 ? 24.967 8.856 20.307 1.00 45.97 76 SER A C 1
ATOM 611 O O . SER A 1 76 ? 24.579 8.758 21.469 1.00 45.97 76 SER A O 1
ATOM 613 N N . ALA A 1 77 ? 25.459 7.832 19.610 1.00 49.56 77 ALA A N 1
ATOM 614 C CA . ALA A 1 77 ? 26.045 6.660 20.222 1.00 49.56 77 ALA A CA 1
ATOM 615 C C . ALA A 1 77 ? 26.944 7.097 21.386 1.00 49.56 77 ALA A C 1
ATOM 617 O O . ALA A 1 77 ? 27.741 8.029 21.257 1.00 49.56 77 ALA A O 1
ATOM 618 N N . GLY A 1 78 ? 26.779 6.431 22.526 1.00 49.91 78 GLY A N 1
ATOM 619 C CA . GLY A 1 78 ? 27.627 6.652 23.681 1.00 49.91 78 GLY A CA 1
ATOM 620 C C . GLY A 1 78 ? 29.103 6.463 23.344 1.00 49.91 78 GLY A C 1
ATOM 621 O O . GLY A 1 78 ? 29.458 5.524 22.638 1.00 49.91 78 GLY A O 1
ATOM 622 N N . THR A 1 79 ? 29.923 7.369 23.866 1.00 44.25 79 THR A N 1
ATOM 623 C CA . THR A 1 79 ? 31.090 7.131 24.737 1.00 44.25 79 THR A CA 1
ATOM 624 C C . THR A 1 79 ? 31.621 8.476 25.200 1.00 44.25 79 THR A C 1
ATOM 626 O O . THR A 1 79 ? 31.689 9.386 24.345 1.00 44.25 79 THR A O 1
#

Secondary structure (DSSP, 8-state):
---TT-PPPHHHHHHHHHHTT-EEEEETTEEEEEESS--HHHHHHHHHHHHHTT--S-EEEEE--S-------------

Mean predicted aligned error: 10.54 Å

Nearest PDB structures (foldseek):
  8y9c-assembly1_A  TM=4.883E-01  e=2.470E-01  synthetic construct
  8y9b-assembly1_A  TM=4.690E-01  e=2.470E-01  synthetic construct
  6mrr-assembly1_A  TM=3.560E-01  e=1.869E-01  synthetic construct
  4qo6-assembly1_A  TM=4.130E-01  e=4.627E-01  Chlamydia trachomatis D/UW-3/CX

Foldseek 3Di:
DPPPPPQQALVNLCVQCVVVVWHWDQDPNAIETEDQDDDPVVVVVSVCSCVVVNNPDHHYYDYPPVDPPDPPPDPPDDD

Sequence (79 aa):
MYKKGEKMSKEEAVQLLTAAGYKAKVENSVVIARVENFTKKEFEKVRKILKDAGYNSSFGIKEWKGEEKNVQDEESAGT

Radius of gyration: 15.27 Å; Cα contacts (8 Å, |Δi|>4): 87; chains: 1; bounding box: 40×24×50 Å

pLDDT: mean 74.88, std 16.59, range [41.66, 89.69]